Protein AF-A0A3A9E894-F1 (afdb_monomer)

Mean predicted aligned error: 10.15 Å

Foldseek 3Di:
DDDPPDDDPPDDDDDDDQADPVRDHDDLVVQQVVLVVVCVVDPPSPPPDPCVVVLVVLVVCVVVVNDPVVSCVVVVDPDPPPNPD

Radius of gyration: 19.82 Å; Cα contacts (8 Å, |Δi|>4): 35; chains: 1; bounding box: 44×42×44 Å

Secondary structure (DSSP, 8-state):
----PPPPTT------SSB-TTSPBP-HHHHHHHHHHHHTTSTT-TT--THHHHHHHHHHHHHTT--HHHHHHHHT-S-GGGS--

Nearest PDB structures (foldseek):
  8gym-assembly1_s5  TM=3.071E-01  e=9.823E+00  Tetrahymena thermophila SB210
  3jbn-assembly1_U  TM=1.615E-01  e=4.106E+00  Plasmodium falciparum 3D7
  8i7j-assembly1_N  TM=1.530E-01  e=7.023E+00  Kluyveromyces lactis NRRL Y-1140

pLDDT: mean 80.72, std 16.3, range [34.84, 95.0]

Structure (mmCIF, N/CA/C/O backbone):
data_AF-A0A3A9E894-F1
#
_entry.id   AF-A0A3A9E894-F1
#
loop_
_atom_site.group_PDB
_atom_site.id
_atom_site.type_symbol
_atom_site.label_atom_id
_atom_site.label_alt_id
_atom_site.label_comp_id
_atom_site.label_asym_id
_atom_site.label_entity_id
_atom_site.label_seq_id
_atom_site.pdbx_PDB_ins_code
_atom_site.Cartn_x
_atom_site.Cartn_y
_atom_site.Cartn_z
_atom_site.occupancy
_atom_site.B_iso_or_equiv
_atom_site.auth_seq_id
_atom_site.auth_comp_id
_atom_site.auth_asym_id
_atom_site.auth_atom_id
_atom_site.pdbx_PDB_model_num
ATOM 1 N N . MET A 1 1 ? 31.884 22.418 -28.660 1.00 43.28 1 MET A N 1
ATOM 2 C CA . MET A 1 1 ? 31.286 21.267 -29.365 1.00 43.28 1 MET A CA 1
ATOM 3 C C . MET A 1 1 ? 31.467 20.102 -28.420 1.00 43.28 1 MET A C 1
ATOM 5 O O . MET A 1 1 ? 32.556 19.553 -28.357 1.00 43.28 1 MET A O 1
ATOM 9 N N . GLU A 1 2 ? 30.497 19.910 -27.532 1.00 41.59 2 GLU A N 1
ATOM 10 C CA . GLU A 1 2 ? 30.642 19.009 -26.389 1.00 41.59 2 GLU A CA 1
ATOM 11 C C . GLU A 1 2 ? 30.329 17.584 -26.836 1.00 41.59 2 GLU A C 1
ATOM 13 O O . GLU A 1 2 ? 29.271 17.310 -27.400 1.00 41.59 2 GLU A O 1
ATOM 18 N N . SER A 1 3 ? 31.320 16.721 -26.667 1.00 45.41 3 SER A N 1
ATOM 19 C CA . SER A 1 3 ? 31.340 15.332 -27.091 1.00 45.41 3 SER A CA 1
ATOM 20 C C . SER A 1 3 ? 30.252 14.540 -26.366 1.00 45.41 3 SER A C 1
ATOM 22 O O . SER A 1 3 ? 30.375 14.244 -25.181 1.00 45.41 3 SER A O 1
ATOM 24 N N . THR A 1 4 ? 29.188 14.159 -27.069 1.00 57.50 4 THR A N 1
ATOM 25 C CA . THR A 1 4 ? 28.279 13.103 -26.619 1.00 57.50 4 THR A CA 1
ATOM 26 C C . THR A 1 4 ? 29.013 11.767 -26.720 1.00 57.50 4 THR A C 1
ATOM 28 O O . THR A 1 4 ? 28.971 11.090 -27.747 1.00 57.50 4 THR A O 1
ATOM 31 N N . GLN A 1 5 ? 29.745 11.391 -25.666 1.00 60.56 5 GLN A N 1
ATOM 32 C CA . GLN A 1 5 ? 30.230 10.022 -25.496 1.00 60.56 5 GLN A CA 1
ATOM 33 C C . GLN A 1 5 ? 29.036 9.063 -25.648 1.00 60.56 5 GLN A C 1
ATOM 35 O O . GLN A 1 5 ? 28.051 9.168 -24.918 1.00 60.56 5 GLN A O 1
ATOM 40 N N . GLY A 1 6 ? 29.115 8.185 -26.651 1.00 62.00 6 GLY A N 1
ATOM 41 C CA . GLY A 1 6 ? 28.028 7.300 -27.059 1.00 62.00 6 GLY A CA 1
ATOM 42 C C . GLY A 1 6 ? 27.532 6.421 -25.915 1.00 62.00 6 GLY A C 1
ATOM 43 O O . GLY A 1 6 ? 28.319 5.756 -25.242 1.00 62.00 6 GLY A O 1
ATOM 44 N N . ILE A 1 7 ? 26.216 6.429 -25.716 1.00 72.31 7 ILE A N 1
ATOM 45 C CA . ILE A 1 7 ? 25.517 5.536 -24.794 1.00 72.31 7 ILE A CA 1
ATOM 46 C C . ILE A 1 7 ? 25.846 4.079 -25.196 1.00 72.31 7 ILE A C 1
ATOM 48 O O . ILE A 1 7 ? 25.769 3.761 -26.386 1.00 72.31 7 ILE A O 1
ATOM 52 N N . PRO A 1 8 ? 26.239 3.194 -24.256 1.00 80.62 8 PRO A N 1
ATOM 53 C CA . PRO A 1 8 ? 26.499 1.784 -24.549 1.00 80.62 8 PRO A CA 1
ATOM 54 C C . PRO A 1 8 ? 25.310 1.119 -25.256 1.00 80.62 8 PRO A C 1
ATOM 56 O O . PRO A 1 8 ? 24.163 1.387 -24.916 1.00 80.62 8 PRO A O 1
ATOM 59 N N . ALA A 1 9 ? 25.572 0.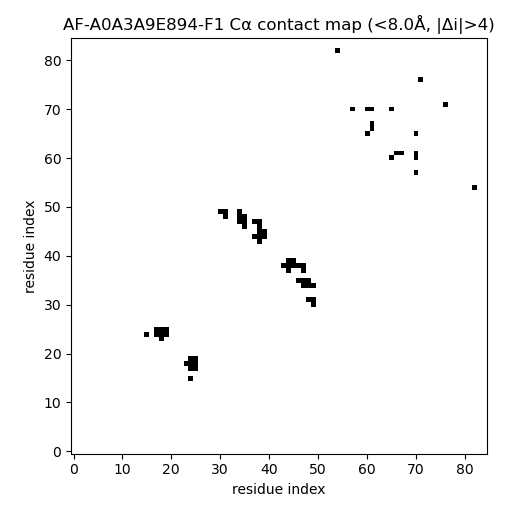210 -26.200 1.00 72.94 9 ALA A N 1
ATOM 60 C CA . ALA A 1 9 ? 24.520 -0.483 -26.959 1.00 72.94 9 ALA A CA 1
ATOM 61 C C . ALA A 1 9 ? 23.576 -1.347 -26.090 1.00 72.94 9 ALA A C 1
ATOM 63 O O . ALA A 1 9 ? 22.486 -1.685 -26.536 1.00 72.94 9 ALA A O 1
ATOM 64 N N . ASP A 1 10 ? 23.990 -1.676 -24.863 1.00 81.88 10 ASP A N 1
ATOM 65 C CA . ASP A 1 10 ? 23.224 -2.449 -23.871 1.00 81.88 10 ASP A CA 1
ATOM 66 C C . ASP A 1 10 ? 22.591 -1.551 -22.785 1.00 81.88 10 ASP A C 1
ATOM 68 O O . ASP A 1 10 ? 22.292 -1.979 -21.671 1.00 81.88 10 ASP A O 1
ATOM 72 N N . TYR A 1 11 ? 22.442 -0.252 -23.067 1.00 77.62 11 TYR A N 1
ATOM 73 C CA . TYR A 1 11 ? 21.795 0.672 -22.144 1.00 77.62 11 TYR A CA 1
ATOM 74 C C . TYR A 1 11 ? 20.291 0.414 -22.105 1.00 77.62 11 TYR A C 1
ATOM 76 O O . TYR A 1 11 ? 19.560 0.729 -23.044 1.00 77.62 11 TYR A O 1
ATOM 84 N N . ASN A 1 12 ? 19.828 -0.130 -20.984 1.00 78.25 12 ASN A N 1
ATOM 85 C CA . ASN A 1 12 ? 18.411 -0.194 -20.682 1.00 78.25 12 ASN A CA 1
ATOM 86 C C . ASN A 1 12 ? 17.991 1.114 -20.001 1.00 78.25 12 ASN A C 1
ATOM 88 O O . ASN A 1 12 ? 18.445 1.415 -18.894 1.00 78.25 12 ASN A O 1
ATOM 92 N N . GLU A 1 13 ? 17.145 1.899 -20.665 1.00 78.81 13 GLU A N 1
ATOM 93 C CA . GLU A 1 13 ? 16.577 3.104 -20.070 1.00 78.81 13 GLU A CA 1
ATOM 94 C C . GLU A 1 13 ? 15.653 2.703 -18.914 1.00 78.81 13 GLU A C 1
ATOM 96 O O . GLU A 1 13 ? 14.592 2.106 -19.100 1.00 78.81 13 GLU A O 1
ATOM 101 N N . ILE A 1 14 ? 16.070 3.016 -17.687 1.00 79.19 14 ILE A N 1
ATOM 102 C CA . ILE A 1 14 ? 15.266 2.735 -16.500 1.00 79.19 14 ILE A CA 1
ATOM 103 C C . ILE A 1 14 ? 14.263 3.874 -16.329 1.00 79.19 14 ILE A C 1
ATOM 105 O O . ILE A 1 14 ? 14.614 4.973 -15.898 1.00 79.19 14 ILE A O 1
ATOM 109 N N . SER A 1 15 ? 12.998 3.595 -16.639 1.00 82.25 15 SER A N 1
ATOM 110 C CA . SER A 1 15 ? 11.890 4.503 -16.352 1.00 82.25 15 SER A CA 1
ATOM 111 C C . SER A 1 15 ? 11.350 4.253 -14.944 1.00 82.25 15 SER A C 1
ATOM 113 O O . SER A 1 15 ? 10.817 3.184 -14.638 1.00 82.25 15 SER A O 1
ATOM 115 N N . PHE A 1 16 ? 11.498 5.239 -14.061 1.00 86.69 16 PHE A N 1
ATOM 116 C CA . PHE A 1 16 ? 10.941 5.173 -12.713 1.00 86.69 16 PHE A CA 1
ATOM 117 C C . PHE A 1 16 ? 9.470 5.596 -12.714 1.00 86.69 16 PHE A C 1
ATOM 119 O O . PHE A 1 16 ? 9.117 6.647 -13.240 1.00 86.69 16 PHE A O 1
ATOM 126 N N . VAL A 1 17 ? 8.617 4.796 -12.068 1.00 87.75 17 VAL A N 1
ATOM 127 C CA . VAL A 1 17 ? 7.170 5.069 -11.972 1.00 87.75 17 VAL A CA 1
ATOM 128 C C . VAL A 1 17 ? 6.833 5.916 -10.739 1.00 87.75 17 VAL A C 1
ATOM 130 O O . VAL A 1 17 ? 6.020 6.833 -10.809 1.00 87.75 17 VAL A O 1
ATOM 133 N N . CYS A 1 18 ? 7.468 5.633 -9.598 1.00 87.62 18 CYS A N 1
ATOM 134 C CA . CYS A 1 18 ? 7.191 6.299 -8.322 1.00 87.62 18 CYS A CA 1
ATOM 135 C C . CYS A 1 18 ? 8.071 7.542 -8.144 1.00 87.62 18 CYS A C 1
ATOM 137 O O . CYS A 1 18 ? 9.040 7.538 -7.378 1.00 87.62 18 CYS A O 1
ATOM 139 N N . LEU A 1 19 ? 7.729 8.593 -8.881 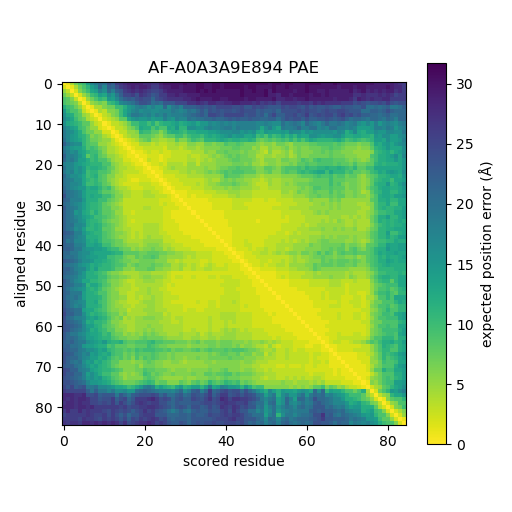1.00 90.62 19 LEU A N 1
ATOM 140 C CA . LEU A 1 19 ? 8.417 9.876 -8.844 1.00 90.62 19 LEU A CA 1
ATOM 141 C C . LEU A 1 19 ? 7.557 10.950 -8.182 1.00 90.62 19 LEU A C 1
ATOM 143 O O . LEU A 1 19 ? 6.333 10.982 -8.321 1.00 90.62 19 LEU A O 1
ATOM 147 N N . ARG A 1 20 ? 8.228 11.865 -7.489 1.00 88.12 20 ARG A N 1
ATOM 148 C CA . ARG A 1 20 ? 7.659 13.146 -7.078 1.00 88.12 20 ARG A CA 1
ATOM 149 C C . ARG A 1 20 ? 7.488 14.061 -8.285 1.00 88.12 20 ARG A C 1
ATOM 151 O O . ARG A 1 20 ? 8.073 13.851 -9.344 1.00 88.12 20 ARG A O 1
ATOM 158 N N . GLN A 1 21 ? 6.721 15.133 -8.096 1.00 87.56 21 GLN A N 1
ATOM 159 C CA . GLN A 1 21 ? 6.538 16.183 -9.109 1.00 87.56 21 GLN A CA 1
ATOM 160 C C . GLN A 1 21 ? 7.858 16.851 -9.534 1.00 87.56 21 GLN A C 1
ATOM 162 O O . GLN A 1 21 ? 7.944 17.381 -10.635 1.00 87.56 21 GLN A O 1
ATOM 167 N N . ASP A 1 22 ? 8.880 16.811 -8.677 1.00 89.50 22 ASP A N 1
ATOM 168 C CA . ASP A 1 22 ? 10.234 17.312 -8.938 1.00 89.50 22 ASP A CA 1
ATOM 169 C C . ASP A 1 22 ? 11.137 16.295 -9.674 1.00 89.50 22 ASP A C 1
ATOM 171 O O . ASP A 1 22 ? 12.312 16.573 -9.903 1.00 89.50 22 ASP A O 1
ATOM 175 N N . GLY A 1 23 ? 10.616 15.114 -10.034 1.00 87.00 23 GLY A N 1
ATOM 176 C CA . GLY A 1 23 ? 11.368 14.038 -10.685 1.00 87.00 23 GLY A CA 1
ATOM 177 C C . GLY A 1 23 ? 12.265 13.228 -9.744 1.00 87.00 23 GLY A C 1
ATOM 178 O O . GLY A 1 23 ? 12.935 12.301 -10.193 1.00 87.00 23 GLY A O 1
ATOM 179 N N . CYS A 1 24 ? 12.285 13.530 -8.442 1.00 87.12 24 CYS A N 1
ATOM 180 C CA . CYS A 1 24 ? 13.014 12.729 -7.464 1.00 87.12 24 CYS A CA 1
ATOM 181 C C . CYS A 1 24 ? 12.243 11.456 -7.103 1.00 87.12 24 CYS A C 1
ATOM 183 O O . CYS A 1 24 ? 11.012 11.420 -7.128 1.00 87.12 24 CYS A O 1
ATOM 185 N N . LEU A 1 25 ? 12.969 10.422 -6.671 1.00 88.12 25 LEU A N 1
ATOM 186 C CA . LEU A 1 25 ? 12.349 9.198 -6.167 1.00 88.12 25 LEU A CA 1
ATOM 187 C C . LEU A 1 25 ? 11.465 9.490 -4.948 1.00 88.12 25 LEU A C 1
ATOM 189 O O . LEU A 1 25 ? 11.835 10.248 -4.034 1.00 88.12 25 LEU A O 1
ATOM 193 N N . GLU A 1 26 ? 10.293 8.859 -4.937 1.00 88.44 26 GLU A N 1
ATOM 194 C CA . GLU A 1 26 ? 9.472 8.783 -3.739 1.00 88.44 26 GLU A CA 1
ATOM 195 C C . GLU A 1 26 ? 10.101 7.861 -2.702 1.00 88.44 26 GLU A C 1
ATOM 197 O O . GLU A 1 26 ? 10.672 6.816 -3.018 1.00 88.44 26 GLU A O 1
ATOM 202 N N . THR A 1 27 ? 9.985 8.255 -1.436 1.00 88.19 27 THR A N 1
ATOM 203 C CA . THR A 1 27 ? 10.583 7.503 -0.329 1.00 88.19 27 THR A CA 1
ATOM 204 C C . THR A 1 27 ? 9.517 6.737 0.457 1.00 88.19 27 THR A C 1
ATOM 206 O O . THR A 1 27 ? 8.407 7.244 0.648 1.00 88.19 27 THR A O 1
ATOM 209 N N . PRO A 1 28 ? 9.840 5.558 1.022 1.00 86.75 28 PRO A N 1
ATOM 210 C CA . PRO A 1 28 ? 8.926 4.839 1.918 1.00 86.75 28 PRO A CA 1
ATOM 211 C C . PRO A 1 28 ? 8.499 5.666 3.145 1.00 86.75 28 PRO A C 1
ATOM 213 O O . PRO A 1 28 ? 7.403 5.498 3.690 1.00 86.75 28 PRO A O 1
ATOM 216 N N . SER A 1 29 ? 9.348 6.604 3.571 1.00 88.62 29 SER A N 1
ATOM 217 C CA . SER A 1 29 ? 9.055 7.549 4.650 1.00 88.62 29 SER A CA 1
ATOM 218 C C . SER A 1 29 ? 7.869 8.455 4.312 1.00 88.62 29 SER A C 1
ATOM 220 O O . SER A 1 29 ? 7.036 8.708 5.185 1.00 88.62 29 SER A O 1
ATOM 222 N N . THR A 1 30 ? 7.737 8.888 3.050 1.00 91.00 30 THR A N 1
ATOM 223 C CA . THR A 1 30 ? 6.580 9.663 2.573 1.00 91.00 30 THR A CA 1
ATOM 224 C C . THR A 1 30 ? 5.285 8.886 2.817 1.00 91.00 30 THR A C 1
ATOM 226 O O . THR A 1 30 ? 4.353 9.406 3.435 1.00 91.00 30 THR A O 1
ATOM 229 N N . LEU A 1 31 ? 5.249 7.611 2.417 1.00 90.25 31 LEU A N 1
ATOM 230 C CA . LEU A 1 31 ? 4.089 6.734 2.607 1.00 90.25 31 LEU A CA 1
ATOM 231 C C . LEU A 1 31 ? 3.753 6.557 4.090 1.00 90.25 31 LEU A C 1
ATOM 233 O O . LEU A 1 31 ? 2.593 6.658 4.481 1.00 90.25 31 LEU A O 1
ATOM 237 N N . SER A 1 32 ? 4.769 6.391 4.938 1.00 90.44 32 SER A N 1
ATOM 238 C CA . SER A 1 32 ? 4.589 6.270 6.389 1.00 90.44 32 SER A CA 1
ATOM 239 C C . SER A 1 32 ? 3.944 7.518 7.006 1.00 90.44 32 SER A C 1
ATOM 241 O O . SER A 1 32 ? 3.076 7.416 7.878 1.00 90.44 32 SER A O 1
ATOM 243 N N . ILE A 1 33 ? 4.334 8.709 6.541 1.00 93.25 33 ILE A N 1
ATOM 244 C CA . ILE A 1 33 ? 3.738 9.982 6.968 1.00 93.25 33 ILE A CA 1
ATOM 245 C C . ILE A 1 33 ? 2.280 10.069 6.513 1.00 93.25 33 ILE A C 1
ATOM 247 O O . ILE A 1 33 ? 1.419 10.468 7.299 1.00 93.25 33 ILE A O 1
ATOM 251 N N . VAL A 1 34 ? 1.988 9.693 5.266 1.00 92.81 34 VAL A N 1
ATOM 252 C CA . VAL A 1 34 ? 0.625 9.702 4.717 1.00 92.81 34 VAL A CA 1
ATOM 253 C C . VAL A 1 34 ? -0.279 8.729 5.476 1.00 92.81 34 VAL A C 1
ATOM 255 O O . VAL A 1 34 ? -1.334 9.150 5.946 1.00 92.81 34 VAL A O 1
ATOM 258 N N . CYS A 1 35 ? 0.152 7.483 5.699 1.00 93.88 35 CYS A N 1
ATOM 259 C CA . CYS A 1 35 ? -0.584 6.496 6.498 1.00 93.88 35 CYS A CA 1
ATOM 260 C C . CYS A 1 35 ? -0.906 7.030 7.898 1.00 93.88 35 CYS A C 1
ATOM 262 O O . CYS A 1 35 ? -2.054 6.978 8.328 1.00 93.88 35 CYS A O 1
ATOM 264 N N . ARG A 1 36 ? 0.070 7.647 8.578 1.00 93.00 36 ARG A N 1
ATOM 265 C CA . ARG A 1 36 ? -0.143 8.247 9.904 1.00 93.00 36 ARG A CA 1
ATOM 266 C C . ARG A 1 36 ? -1.129 9.414 9.876 1.00 93.00 36 ARG A C 1
ATOM 268 O O . ARG A 1 36 ? -1.865 9.614 10.837 1.00 93.00 36 ARG A O 1
ATOM 275 N N . LYS A 1 37 ? -1.132 10.216 8.808 1.00 94.81 37 LYS A N 1
ATOM 276 C CA . LYS A 1 37 ? -2.113 11.296 8.628 1.00 94.81 37 LYS A CA 1
ATOM 277 C C . LYS A 1 37 ? -3.518 10.736 8.405 1.00 94.81 37 LYS A C 1
ATOM 279 O O . LYS A 1 37 ? -4.456 11.289 8.963 1.00 94.81 37 LYS A O 1
ATOM 284 N N . LEU A 1 38 ? -3.658 9.667 7.624 1.00 94.12 38 LEU A N 1
ATOM 285 C CA . LEU A 1 38 ? -4.939 8.996 7.380 1.00 94.12 38 LEU A CA 1
ATOM 286 C C . LEU A 1 38 ? -5.485 8.343 8.654 1.00 94.12 38 LEU A C 1
ATOM 288 O O . LEU A 1 38 ? -6.630 8.599 9.003 1.00 94.12 38 LEU A O 1
ATOM 292 N N . ALA A 1 39 ? -4.636 7.630 9.398 1.00 94.06 39 ALA A N 1
ATOM 293 C CA . ALA A 1 39 ? -4.963 7.012 10.687 1.00 94.06 39 ALA A CA 1
ATOM 294 C C . ALA A 1 39 ? -5.517 8.002 11.726 1.00 94.06 39 ALA A C 1
ATOM 296 O O . ALA A 1 39 ? -6.249 7.619 12.623 1.00 94.06 39 ALA A O 1
ATOM 297 N N . LYS A 1 40 ? -5.142 9.285 11.628 1.00 93.62 40 LYS A N 1
ATOM 298 C CA . LYS A 1 40 ? -5.641 10.352 12.512 1.00 93.62 40 LYS A CA 1
ATOM 299 C C . LYS A 1 40 ? -6.935 11.006 12.030 1.00 93.62 40 LYS A C 1
ATOM 301 O O . LYS A 1 40 ? -7.542 11.753 12.787 1.00 93.62 40 LYS A O 1
ATOM 306 N N . LYS A 1 41 ? -7.276 10.848 10.751 1.00 95.00 41 LYS A N 1
ATOM 307 C CA . LYS A 1 41 ? -8.419 11.516 10.110 1.00 95.00 41 LYS A CA 1
ATOM 308 C C . LYS A 1 41 ? -9.643 10.618 9.993 1.00 95.00 41 LYS A C 1
ATOM 310 O O . LYS A 1 41 ? -10.734 11.138 9.802 1.00 95.00 41 LYS A O 1
ATOM 315 N N . LEU A 1 42 ? -9.437 9.308 10.008 1.00 94.62 42 LEU A N 1
ATOM 316 C CA . LEU A 1 42 ? -10.466 8.304 9.807 1.00 94.62 42 LEU A CA 1
ATOM 317 C C . LEU A 1 42 ? -10.552 7.456 11.072 1.00 94.62 42 LEU A C 1
ATOM 319 O O . LEU A 1 42 ? -9.541 6.895 11.494 1.00 94.62 42 LEU A O 1
ATOM 323 N N . ASP A 1 43 ? -11.748 7.373 11.645 1.00 93.56 43 ASP A N 1
ATOM 324 C CA . ASP A 1 43 ? -12.012 6.509 12.794 1.00 93.56 43 ASP A CA 1
ATOM 325 C C . ASP A 1 43 ? -11.860 5.033 12.390 1.00 93.56 43 ASP A C 1
ATOM 327 O O . ASP A 1 43 ? -12.270 4.634 11.294 1.00 93.56 43 ASP A O 1
ATOM 331 N N . GLY A 1 44 ? -11.262 4.214 13.261 1.00 90.06 44 GLY A N 1
ATOM 332 C CA . GLY A 1 44 ? -11.062 2.781 13.015 1.00 90.06 44 GLY A CA 1
ATOM 333 C C . GLY A 1 44 ? -9.804 2.428 12.211 1.00 90.06 44 GLY A C 1
ATOM 334 O O . GLY A 1 44 ? -9.621 1.266 11.845 1.00 90.06 44 GLY A O 1
ATOM 335 N N . LEU A 1 45 ? -8.938 3.405 11.917 1.00 92.25 45 LEU A N 1
ATOM 336 C CA . LEU A 1 45 ? -7.622 3.195 11.295 1.00 92.25 45 LEU A CA 1
ATOM 337 C C . LEU A 1 45 ? -6.459 3.463 12.263 1.00 92.25 45 LEU A C 1
ATOM 339 O O . LEU A 1 45 ? -5.344 3.793 11.842 1.00 92.25 45 LEU A O 1
ATOM 343 N N . GLU A 1 46 ? -6.685 3.329 13.568 1.00 92.06 46 GLU A N 1
ATOM 344 C CA . GLU A 1 46 ? -5.644 3.470 14.578 1.00 92.06 46 GLU A CA 1
ATOM 345 C C . GLU A 1 46 ? -4.515 2.459 14.322 1.00 92.06 46 GLU A C 1
ATOM 347 O O . GLU A 1 46 ? -4.733 1.257 14.194 1.00 92.06 46 GLU A O 1
ATOM 352 N N . GLY A 1 47 ? -3.277 2.950 14.226 1.00 88.00 47 GLY A N 1
ATOM 353 C CA . GLY A 1 47 ? -2.125 2.094 13.922 1.00 88.00 47 GLY A CA 1
ATOM 354 C C . GLY A 1 47 ? -2.035 1.636 12.461 1.00 88.00 47 GLY A C 1
ATOM 355 O O . GLY A 1 47 ? -1.327 0.675 12.176 1.00 88.00 47 GLY A O 1
ATOM 356 N N . PHE A 1 48 ? -2.716 2.308 11.523 1.00 92.00 48 PHE A N 1
ATOM 357 C CA . PHE A 1 48 ? -2.629 1.956 10.106 1.00 92.00 48 PHE A CA 1
ATOM 358 C C . PHE A 1 48 ? -1.218 2.155 9.516 1.00 92.00 48 PHE A C 1
ATOM 360 O O . PHE A 1 48 ? -0.618 3.234 9.618 1.00 92.00 48 PHE A O 1
ATOM 367 N N . HIS A 1 49 ? -0.715 1.123 8.831 1.00 89.88 49 HIS A N 1
ATOM 368 C CA . HIS A 1 49 ? 0.600 1.095 8.180 1.00 89.88 49 HIS A CA 1
ATOM 369 C C . HIS A 1 49 ? 0.515 0.573 6.742 1.00 89.88 49 HIS A C 1
ATOM 371 O O . HIS A 1 49 ? -0.323 -0.262 6.421 1.00 89.88 49 HIS A O 1
ATOM 377 N N . PHE A 1 50 ? 1.430 1.015 5.873 1.00 89.69 50 PHE A N 1
ATOM 378 C CA . PHE A 1 50 ? 1.384 0.708 4.437 1.00 89.69 50 PHE A CA 1
ATOM 379 C C . PHE A 1 50 ? 1.350 -0.802 4.123 1.00 89.69 50 PHE A C 1
ATOM 381 O O . PHE A 1 50 ? 0.589 -1.229 3.257 1.00 89.69 50 PHE A O 1
ATOM 388 N N . HIS A 1 51 ? 2.094 -1.626 4.873 1.00 87.88 51 HIS A N 1
ATOM 389 C CA . HIS A 1 51 ? 2.109 -3.086 4.692 1.00 87.88 51 HIS A CA 1
ATOM 390 C C . HIS A 1 51 ? 0.756 -3.759 4.964 1.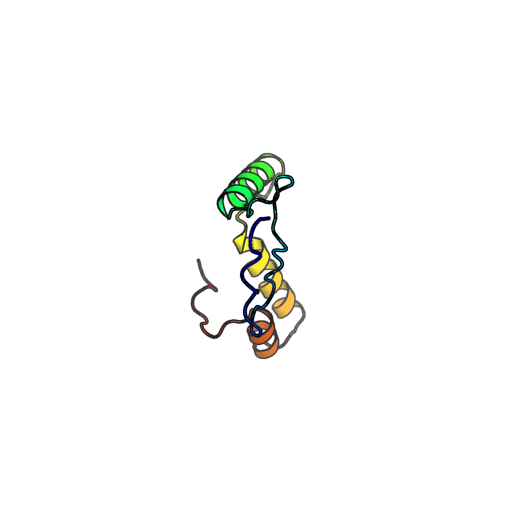00 87.88 51 HIS A C 1
ATOM 392 O O . HIS A 1 51 ? 0.471 -4.806 4.385 1.00 87.88 51 HIS A O 1
ATOM 398 N N . GLN A 1 52 ? -0.131 -3.142 5.752 1.00 87.69 52 GLN A N 1
ATOM 399 C CA . GLN A 1 52 ? -1.470 -3.685 5.986 1.00 87.69 52 GLN A CA 1
ATOM 400 C C . GLN A 1 52 ? -2.297 -3.765 4.702 1.00 87.69 52 GLN A C 1
ATOM 402 O O . GLN A 1 52 ? -3.110 -4.670 4.577 1.00 87.69 52 GLN A O 1
ATOM 407 N N . LEU A 1 53 ? -2.044 -2.908 3.706 1.00 89.75 53 LEU A N 1
ATOM 408 C CA . LEU A 1 53 ? -2.699 -3.016 2.398 1.00 89.75 53 LEU A CA 1
ATOM 409 C C . LEU A 1 53 ? -2.371 -4.349 1.708 1.00 89.75 53 LEU A C 1
ATOM 411 O O . LEU A 1 53 ? -3.259 -4.993 1.151 1.00 89.75 53 LEU A O 1
ATOM 415 N N . ARG A 1 54 ? -1.111 -4.799 1.796 1.00 87.25 54 ARG A N 1
ATOM 416 C CA . ARG A 1 54 ? -0.667 -6.093 1.253 1.00 87.25 54 ARG A CA 1
ATOM 417 C C . ARG A 1 54 ? -1.295 -7.260 2.015 1.00 87.25 54 ARG A C 1
ATOM 419 O O . ARG A 1 54 ? -1.732 -8.228 1.390 1.00 87.25 54 ARG A O 1
ATOM 426 N N . HIS A 1 55 ? -1.389 -7.161 3.341 1.00 85.81 55 HIS A N 1
ATOM 427 C CA . HIS A 1 55 ? -2.078 -8.168 4.149 1.00 85.81 55 HIS A CA 1
ATOM 428 C C . HIS A 1 55 ? -3.566 -8.245 3.804 1.00 85.81 55 HIS A C 1
ATOM 430 O O . HIS A 1 55 ? -4.056 -9.334 3.534 1.00 85.81 55 HIS A O 1
ATOM 436 N N . THR A 1 56 ? -4.264 -7.111 3.712 1.00 89.56 56 THR A N 1
ATOM 437 C CA . THR A 1 56 ? -5.676 -7.061 3.310 1.00 89.56 56 THR A CA 1
ATOM 438 C C . THR A 1 56 ? -5.888 -7.669 1.930 1.00 89.56 56 THR A C 1
ATOM 440 O O . THR A 1 56 ? -6.806 -8.462 1.752 1.00 89.56 56 THR A O 1
ATOM 443 N N . TYR A 1 57 ? -5.021 -7.364 0.960 1.00 90.00 57 TYR A N 1
ATOM 444 C CA . TYR A 1 57 ? -5.084 -7.979 -0.366 1.00 90.00 57 TYR A CA 1
ATOM 445 C C . TYR A 1 57 ? -4.966 -9.508 -0.292 1.00 90.00 57 TYR A C 1
ATOM 447 O O . TYR A 1 57 ? -5.804 -10.222 -0.838 1.00 90.00 57 TYR A O 1
ATOM 455 N N . THR A 1 58 ? -3.987 -10.008 0.463 1.00 88.62 58 THR A N 1
ATOM 456 C CA . THR A 1 58 ? -3.761 -11.449 0.661 1.00 88.62 58 THR A CA 1
ATOM 457 C C . THR A 1 58 ? -4.957 -12.120 1.340 1.00 88.62 58 THR A C 1
ATOM 459 O O . THR A 1 58 ? -5.477 -13.116 0.840 1.00 88.62 58 THR A O 1
ATOM 462 N N . SER A 1 59 ? -5.438 -11.551 2.448 1.00 88.12 59 SER A N 1
ATOM 463 C CA . SER A 1 59 ? -6.605 -12.046 3.184 1.00 88.12 59 SER A CA 1
ATOM 464 C C . SER A 1 59 ? -7.859 -12.063 2.315 1.00 88.12 59 SER A C 1
ATOM 466 O O . SER A 1 59 ? -8.624 -13.025 2.369 1.00 88.12 59 SER A O 1
ATOM 468 N N . ASN A 1 60 ? -8.056 -11.043 1.475 1.00 92.81 60 ASN A N 1
ATOM 469 C CA . ASN A 1 60 ? -9.181 -10.984 0.549 1.00 92.81 60 ASN A CA 1
ATOM 470 C C . ASN A 1 60 ? -9.096 -12.088 -0.509 1.00 92.81 60 ASN A C 1
ATOM 472 O O . ASN A 1 60 ? -10.101 -12.748 -0.755 1.00 92.81 60 ASN A O 1
ATOM 476 N N . LEU A 1 61 ? -7.926 -12.3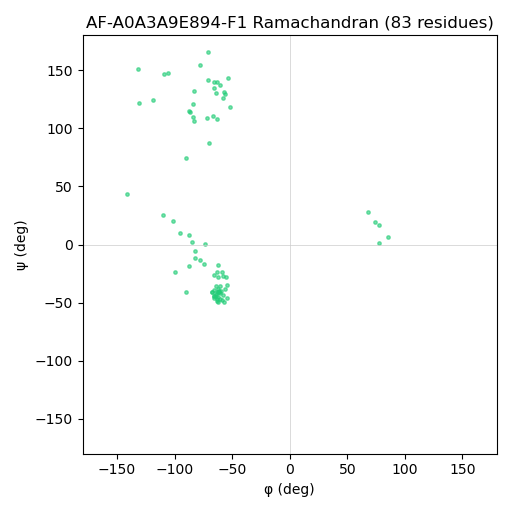32 -1.108 1.00 91.00 61 LEU A N 1
ATOM 477 C CA . LEU A 1 61 ? -7.763 -13.409 -2.092 1.00 91.00 61 LEU A CA 1
ATOM 478 C C . LEU A 1 61 ? -8.069 -14.781 -1.481 1.00 91.00 61 LEU A C 1
ATOM 480 O O . LEU A 1 61 ? -8.851 -15.547 -2.043 1.00 91.00 61 LEU A O 1
ATOM 484 N N . LEU A 1 62 ? -7.522 -15.058 -0.296 1.00 89.19 62 LEU A N 1
ATOM 485 C CA . LEU A 1 62 ? -7.768 -16.314 0.413 1.00 89.19 62 LEU A CA 1
ATOM 486 C C . LEU A 1 62 ? -9.245 -16.473 0.796 1.00 89.19 62 LEU A C 1
ATOM 488 O O . LEU A 1 62 ? -9.817 -17.546 0.617 1.00 89.19 62 LEU A O 1
ATOM 492 N N . SER A 1 63 ? -9.889 -15.395 1.254 1.00 92.25 63 SER A N 1
ATOM 493 C CA . SER A 1 63 ? -11.317 -15.407 1.609 1.00 92.25 63 SER A CA 1
ATOM 494 C C . SER A 1 63 ? -12.230 -15.630 0.400 1.00 92.25 63 SER A C 1
ATOM 496 O O . SER A 1 63 ? -13.324 -16.162 0.554 1.00 92.25 63 SER A O 1
ATOM 498 N N . ASN A 1 64 ? -11.782 -15.262 -0.804 1.00 94.06 64 ASN A N 1
ATOM 499 C CA . ASN A 1 64 ? -12.496 -15.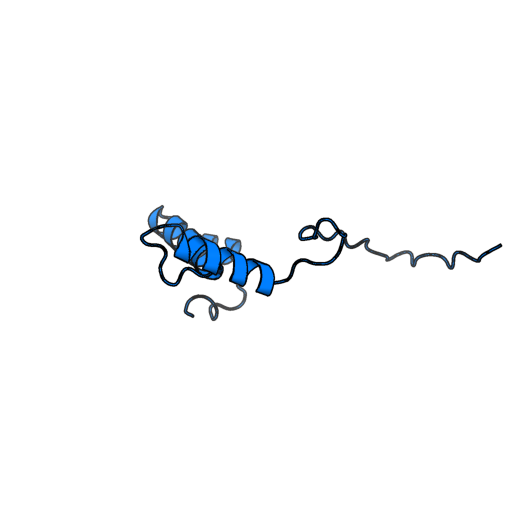511 -2.060 1.00 94.06 64 ASN A CA 1
ATOM 500 C C . ASN A 1 64 ? -12.172 -16.886 -2.679 1.00 94.06 64 ASN A C 1
ATOM 502 O O . ASN A 1 64 ? -12.595 -17.166 -3.798 1.00 94.06 64 ASN A O 1
ATOM 506 N N . GLY A 1 65 ? -11.441 -17.753 -1.970 1.00 92.00 65 GLY A N 1
ATOM 507 C CA . GLY A 1 65 ? -11.157 -19.119 -2.414 1.00 92.00 65 GLY A CA 1
ATOM 508 C C . GLY A 1 65 ? -10.062 -19.231 -3.475 1.00 92.00 65 GLY A C 1
ATOM 509 O O . GLY A 1 65 ? -9.956 -20.270 -4.123 1.00 92.00 65 GLY A O 1
ATOM 510 N N . VAL A 1 66 ? -9.241 -18.191 -3.658 1.00 91.62 66 VAL A N 1
A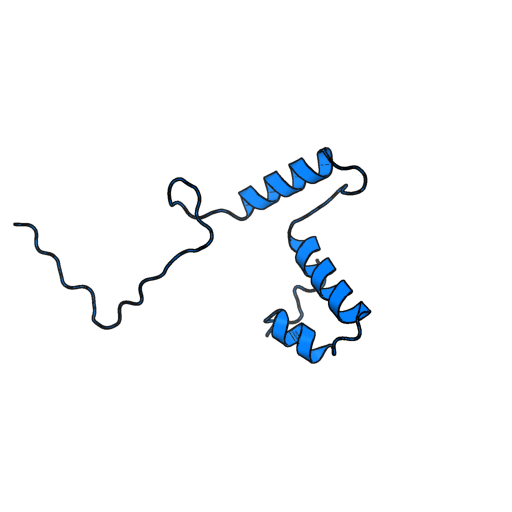TOM 511 C CA . VAL A 1 66 ? -8.057 -18.268 -4.524 1.00 91.62 66 VAL A CA 1
ATOM 512 C C . VAL A 1 66 ? -7.066 -19.259 -3.916 1.00 91.62 66 VAL A C 1
ATOM 514 O O . VAL A 1 66 ? -6.808 -19.235 -2.708 1.00 91.62 66 VAL A O 1
ATOM 517 N N . ALA A 1 67 ? -6.508 -20.145 -4.742 1.00 89.56 67 ALA A N 1
ATOM 518 C CA . ALA A 1 67 ? -5.568 -21.146 -4.267 1.00 89.56 67 ALA A CA 1
ATOM 519 C C . ALA A 1 67 ? -4.311 -20.476 -3.694 1.00 89.56 67 ALA A C 1
ATOM 521 O O . ALA A 1 67 ? -3.775 -19.526 -4.261 1.00 89.56 67 ALA A O 1
ATOM 522 N N . LEU A 1 68 ? -3.800 -21.010 -2.580 1.00 83.81 68 LEU A N 1
ATOM 523 C CA . LEU A 1 68 ? -2.637 -20.448 -1.884 1.00 83.81 68 LEU A CA 1
ATOM 524 C C . LEU A 1 68 ? -1.417 -20.286 -2.804 1.00 83.81 68 LEU A C 1
ATOM 526 O O . LEU A 1 68 ? -0.670 -19.322 -2.668 1.00 83.81 68 LEU A O 1
ATOM 530 N N . LYS A 1 69 ? -1.236 -21.212 -3.750 1.00 84.12 69 LYS A N 1
ATOM 531 C CA . LYS A 1 69 ? -0.140 -21.176 -4.719 1.00 84.12 69 LYS A CA 1
ATOM 532 C C . LYS A 1 69 ? -0.235 -19.964 -5.651 1.00 84.12 69 LYS A C 1
ATOM 534 O O . LYS A 1 69 ? 0.755 -19.264 -5.828 1.00 84.12 69 LYS A O 1
ATOM 539 N N . ASP A 1 70 ? -1.430 -19.669 -6.155 1.00 86.25 70 ASP A N 1
ATOM 540 C CA . ASP A 1 70 ? -1.665 -18.515 -7.029 1.00 86.25 70 ASP A CA 1
ATOM 541 C C . ASP A 1 70 ? -1.432 -17.205 -6.261 1.00 86.25 70 ASP A C 1
ATOM 543 O O . ASP A 1 70 ? -0.813 -16.271 -6.769 1.00 86.25 70 ASP A O 1
ATOM 547 N N . VAL A 1 71 ? -1.858 -17.150 -4.992 1.00 85.19 71 VAL A N 1
ATOM 548 C CA . VAL A 1 71 ? -1.598 -16.005 -4.103 1.00 85.19 71 VAL A CA 1
ATOM 549 C C . VAL A 1 71 ? -0.094 -15.808 -3.866 1.00 85.19 71 VAL A C 1
ATOM 551 O O . VAL A 1 71 ? 0.382 -14.674 -3.867 1.00 85.19 71 VAL A O 1
ATOM 554 N N . GLN A 1 72 ? 0.672 -16.888 -3.687 1.00 80.81 72 GLN A N 1
ATOM 555 C CA . GLN A 1 72 ? 2.128 -16.820 -3.519 1.00 80.81 72 GLN A CA 1
ATOM 556 C C . GLN A 1 72 ? 2.836 -16.287 -4.771 1.00 80.81 72 GL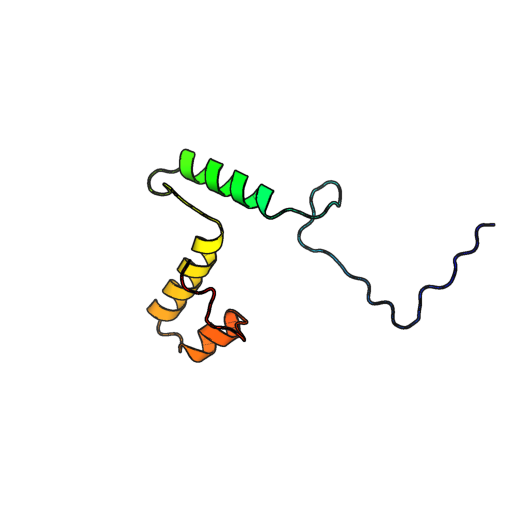N A C 1
ATOM 558 O O . GLN A 1 72 ? 3.711 -15.427 -4.645 1.00 80.81 72 GLN A O 1
ATOM 563 N N . GLU A 1 73 ? 2.428 -16.740 -5.960 1.00 84.44 73 GLU A N 1
ATOM 564 C CA . GLU A 1 73 ? 2.949 -16.247 -7.242 1.00 84.44 73 GLU A CA 1
ATOM 565 C C . GLU A 1 73 ? 2.643 -14.752 -7.434 1.00 84.44 73 GLU A C 1
ATOM 567 O O . GLU A 1 73 ? 3.543 -13.973 -7.746 1.00 84.44 73 GLU A O 1
ATOM 572 N N . LEU A 1 74 ? 1.409 -14.322 -7.149 1.00 82.69 74 LEU A N 1
ATOM 573 C CA . LEU A 1 74 ? 0.975 -12.918 -7.221 1.00 82.69 74 LEU A CA 1
ATOM 574 C C . LEU A 1 74 ? 1.750 -11.987 -6.284 1.00 82.69 74 LEU A C 1
ATOM 576 O O . LEU A 1 74 ? 1.993 -10.825 -6.609 1.00 82.69 74 LEU A O 1
ATOM 580 N N . LEU A 1 75 ? 2.128 -12.478 -5.106 1.00 80.12 75 LEU A N 1
ATOM 581 C CA . LEU A 1 75 ? 2.891 -11.702 -4.135 1.00 80.12 75 LEU A CA 1
ATOM 582 C C . LEU A 1 75 ? 4.403 -11.702 -4.435 1.00 80.12 75 LEU A C 1
ATOM 584 O O . LEU A 1 75 ? 5.129 -10.896 -3.848 1.00 80.12 75 LEU A O 1
ATOM 588 N N . GLY A 1 76 ? 4.886 -12.557 -5.341 1.00 71.50 76 GLY A N 1
ATOM 589 C CA . GLY A 1 76 ? 6.288 -12.593 -5.762 1.00 71.50 76 GLY A CA 1
ATOM 590 C C . GLY A 1 76 ? 7.261 -13.063 -4.675 1.00 71.50 76 GLY A C 1
ATOM 591 O O . GLY A 1 76 ? 8.415 -12.640 -4.660 1.00 71.50 76 GLY A O 1
ATOM 592 N N . HIS A 1 77 ? 6.809 -13.898 -3.735 1.00 64.44 77 HIS A N 1
ATOM 593 C CA . HIS A 1 77 ? 7.671 -14.423 -2.675 1.00 64.44 77 HIS A CA 1
ATOM 594 C C . HIS A 1 77 ? 8.449 -15.663 -3.148 1.00 64.44 77 HIS A C 1
ATOM 596 O O . HIS A 1 77 ? 7.873 -16.743 -3.240 1.00 64.44 77 HIS A O 1
ATOM 602 N N . SER A 1 78 ? 9.769 -15.542 -3.334 1.00 49.25 78 SER A N 1
ATOM 603 C CA . SER A 1 78 ? 10.691 -16.687 -3.163 1.00 49.25 78 SER A CA 1
ATOM 604 C C . SER A 1 78 ? 10.909 -17.026 -1.677 1.00 49.25 78 SER A C 1
ATOM 606 O O . SER A 1 78 ? 11.330 -18.132 -1.360 1.00 49.25 78 SER A O 1
ATOM 608 N N . ASP A 1 79 ? 10.564 -16.105 -0.765 1.00 43.88 79 ASP A N 1
ATOM 609 C CA . ASP A 1 79 ? 10.682 -16.262 0.688 1.00 43.88 79 ASP A CA 1
ATOM 610 C C . ASP A 1 79 ? 9.382 -15.878 1.410 1.00 43.88 79 ASP A C 1
ATOM 612 O O . ASP A 1 79 ? 8.907 -14.742 1.336 1.00 43.88 79 ASP A O 1
ATOM 616 N N . VAL A 1 80 ? 8.832 -16.835 2.162 1.00 47.69 80 VAL A N 1
ATOM 617 C CA . VAL A 1 80 ? 7.566 -16.756 2.927 1.00 47.69 80 VAL A CA 1
ATOM 618 C C . VAL A 1 80 ? 7.700 -15.882 4.195 1.00 47.69 80 VAL A C 1
ATOM 620 O O . VAL A 1 80 ? 6.752 -15.697 4.953 1.00 47.69 80 VAL A O 1
ATOM 623 N N . SER A 1 81 ? 8.882 -15.313 4.457 1.00 42.84 81 SER A N 1
ATOM 624 C CA . SER A 1 81 ? 9.207 -14.706 5.755 1.00 42.84 81 SER A CA 1
ATOM 625 C C . SER A 1 81 ? 8.607 -13.313 6.005 1.00 42.84 81 SER A C 1
ATOM 627 O O . SER A 1 81 ? 8.615 -12.867 7.149 1.00 42.84 81 SER A O 1
ATOM 629 N N . THR A 1 82 ? 8.073 -12.608 5.003 1.00 43.25 82 THR A N 1
ATOM 630 C CA . THR A 1 82 ? 7.506 -11.247 5.195 1.00 43.25 82 THR A CA 1
ATOM 631 C C . THR A 1 82 ? 5.990 -11.244 5.421 1.00 43.25 82 THR A C 1
ATOM 633 O O . THR A 1 82 ? 5.352 -10.196 5.385 1.00 43.25 82 THR A O 1
ATOM 636 N N . THR A 1 83 ? 5.375 -12.409 5.632 1.00 44.78 83 THR A N 1
ATOM 637 C CA . THR A 1 83 ? 3.917 -12.522 5.796 1.00 44.78 83 THR A CA 1
ATOM 638 C C . THR A 1 83 ? 3.436 -12.196 7.227 1.00 44.78 83 THR A C 1
ATOM 640 O O . THR A 1 83 ? 2.229 -12.103 7.432 1.00 44.78 83 THR A O 1
ATOM 643 N N . LEU A 1 84 ? 4.325 -11.966 8.211 1.00 34.84 84 LEU A N 1
ATOM 644 C CA . LEU A 1 84 ? 3.961 -11.883 9.644 1.00 34.84 84 LEU A CA 1
ATOM 645 C C . LEU A 1 84 ? 4.699 -10.813 10.495 1.00 34.84 84 LEU A C 1
ATOM 647 O O . LEU A 1 84 ? 5.064 -11.103 11.634 1.00 34.84 84 LEU A O 1
ATOM 651 N N . THR A 1 85 ? 4.897 -9.577 10.025 1.00 39.44 85 THR A N 1
ATOM 652 C CA . THR A 1 85 ? 5.329 -8.470 10.919 1.00 39.44 85 THR A C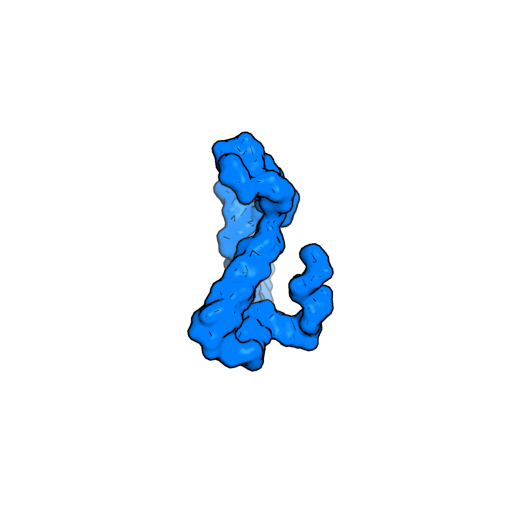A 1
ATOM 653 C C . THR A 1 85 ? 4.615 -7.166 10.635 1.00 39.44 85 THR A C 1
ATOM 655 O O . THR A 1 85 ? 4.638 -6.758 9.453 1.00 39.44 85 THR A O 1
#

Sequence (85 aa):
MESTQGIPADYNEISFVCLRQDGCLETPSTLSIVCRKLAKKLDGLEGFHFHQLRHTYTSNLLSNGVALKDVQELLGHSDVSTTLT

Solvent-accessible surface area (backbone atoms only — not comparable to full-atom values): 5645 Å² total; per-residue (Å²): 137,85,81,77,76,76,78,61,96,84,66,75,84,82,80,80,83,65,52,44,98,86,70,45,77,62,52,74,65,57,52,51,52,50,31,51,54,48,2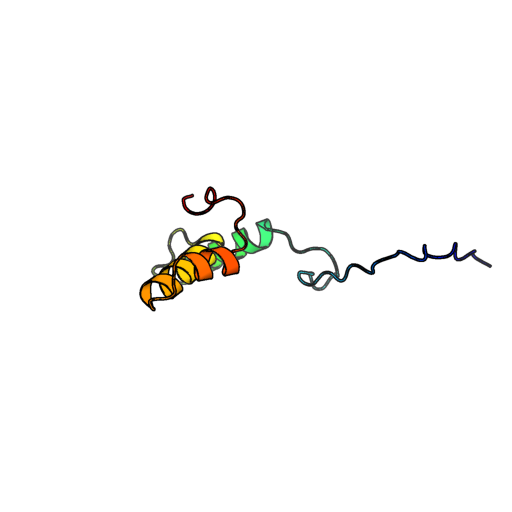6,75,74,39,91,92,31,76,87,45,50,75,67,52,57,59,49,52,52,52,53,50,42,52,74,71,68,48,54,69,66,60,54,41,60,75,68,66,56,95,58,83,80,79,80,79,125